Protein AF-A0AA93BLW5-F1 (afdb_monomer_lite)

pLDDT: mean 90.07, std 8.09, range [51.06, 98.25]

Sequence (147 aa):
MNNQKIKETLDMGSFLKELAEEGNVKFGFAKKLGINQIKLLEIEGGRNTVSMDIENGTFTPEKLLAMEEAIKSYLRQKDIENRHQEGYQSKLKIYKEKVDRWEEEKGDDYWEERNRKWALFREKLPYNSVSRKSAKIYEKFIKLTTL

Radius of gyration: 17.33 Å; chains: 1; bounding box: 39×32×53 Å

Secondary structure (DSSP, 8-state):
--HHHHHHHHHHHHHHHHHHHHHHHHHHHHHHTT--HHHHHHHHT-SS-HHHHHHTT---HHHHHHHHHHHHHHHHHHHHHHTTSTT---HHHHHHHHHHHHHHHH-HHHHHHHHHHHHHHHHHS-GGGHHHHHHHHHHHHHHHH--

Structure (mmCIF, N/CA/C/O backbone):
data_AF-A0AA93BLW5-F1
#
_entry.id   AF-A0AA93BLW5-F1
#
loop_
_atom_site.group_PDB
_atom_site.id
_atom_site.type_symbol
_atom_site.label_atom_id
_atom_site.label_alt_id
_atom_site.label_comp_id
_atom_site.label_asym_id
_atom_site.label_entity_id
_atom_site.label_seq_id
_atom_site.pdbx_PDB_ins_code
_atom_site.Cartn_x
_atom_site.Cartn_y
_atom_site.Cartn_z
_atom_site.occupancy
_atom_site.B_iso_or_equiv
_atom_site.auth_seq_id
_atom_site.auth_comp_id
_atom_site.auth_asym_id
_atom_site.auth_atom_id
_atom_site.pd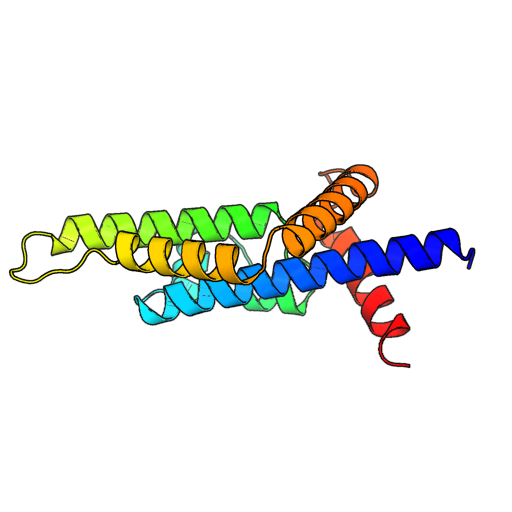bx_PDB_model_num
ATOM 1 N N . MET A 1 1 ? 17.960 1.621 -30.322 1.00 57.59 1 MET A N 1
ATOM 2 C CA . MET A 1 1 ? 18.111 1.999 -28.894 1.00 57.59 1 MET A CA 1
ATOM 3 C C . MET A 1 1 ? 19.111 1.020 -28.280 1.00 57.59 1 MET A C 1
ATOM 5 O O . MET A 1 1 ? 19.002 -0.149 -28.604 1.00 57.59 1 MET A O 1
ATOM 9 N N . ASN A 1 2 ? 20.119 1.460 -27.513 1.00 79.19 2 ASN A N 1
ATOM 10 C CA . ASN A 1 2 ? 21.141 0.549 -26.954 1.00 79.19 2 ASN A CA 1
ATOM 11 C C . ASN A 1 2 ? 20.485 -0.484 -26.005 1.00 79.19 2 ASN A C 1
ATOM 13 O O . ASN A 1 2 ? 19.624 -0.086 -25.217 1.00 79.19 2 ASN A O 1
ATOM 17 N N . ASN A 1 3 ? 20.896 -1.759 -26.051 1.00 83.25 3 ASN A N 1
ATOM 18 C CA . ASN A 1 3 ? 20.361 -2.858 -25.225 1.00 83.25 3 ASN A CA 1
ATOM 19 C C . ASN A 1 3 ? 20.343 -2.516 -23.728 1.00 83.25 3 ASN A C 1
ATOM 21 O O . ASN A 1 3 ? 19.385 -2.837 -23.029 1.00 83.25 3 ASN A O 1
ATOM 25 N N . GLN A 1 4 ? 21.345 -1.776 -23.249 1.00 86.00 4 GLN A N 1
ATOM 26 C CA . GLN A 1 4 ? 21.401 -1.312 -21.861 1.00 86.00 4 GLN A CA 1
ATOM 27 C C . GLN A 1 4 ? 20.250 -0.355 -21.502 1.00 86.00 4 GLN A C 1
ATOM 29 O O . GLN A 1 4 ? 19.614 -0.522 -20.468 1.00 86.00 4 GLN A O 1
ATOM 34 N N . LYS A 1 5 ? 19.914 0.599 -22.380 1.00 84.81 5 LYS A N 1
ATOM 35 C CA . LYS A 1 5 ? 18.805 1.549 -22.153 1.00 84.81 5 LYS A CA 1
ATOM 36 C C . LYS A 1 5 ? 17.436 0.866 -22.203 1.00 84.81 5 LYS A C 1
ATOM 38 O O . LYS A 1 5 ? 16.503 1.311 -21.537 1.00 84.81 5 LYS A O 1
ATOM 43 N N . ILE A 1 6 ? 17.309 -0.190 -23.012 1.00 86.50 6 ILE A N 1
ATOM 44 C CA . ILE A 1 6 ? 16.105 -1.030 -23.048 1.00 86.50 6 ILE A CA 1
ATOM 45 C C . ILE A 1 6 ? 15.954 -1.746 -21.705 1.00 86.50 6 ILE A C 1
ATOM 47 O O . ILE A 1 6 ? 14.908 -1.611 -21.076 1.00 86.50 6 ILE A O 1
ATOM 51 N N . LYS A 1 7 ? 17.013 -2.415 -21.230 1.00 88.50 7 LYS A N 1
ATOM 52 C CA . LYS A 1 7 ? 17.020 -3.103 -19.932 1.00 88.50 7 LYS A CA 1
ATOM 53 C C . LYS A 1 7 ? 16.667 -2.163 -18.776 1.00 88.50 7 LYS A C 1
ATOM 55 O O . LYS A 1 7 ? 15.767 -2.468 -18.010 1.00 88.50 7 LYS A O 1
ATOM 60 N N . GLU A 1 8 ? 17.289 -0.985 -18.707 1.00 89.06 8 GLU A N 1
ATOM 61 C CA . GLU A 1 8 ? 16.976 0.021 -17.679 1.00 89.06 8 GLU A CA 1
ATOM 62 C C . GLU A 1 8 ? 15.502 0.456 -17.708 1.00 89.06 8 GLU A C 1
ATOM 64 O O . GLU A 1 8 ? 14.875 0.617 -16.664 1.00 89.06 8 GLU A O 1
ATOM 69 N N . THR A 1 9 ? 14.930 0.645 -18.902 1.00 89.19 9 THR A N 1
ATOM 70 C CA . THR A 1 9 ? 13.514 1.020 -19.050 1.00 89.19 9 THR A CA 1
ATOM 71 C C . THR A 1 9 ? 12.590 -0.102 -18.579 1.00 89.19 9 THR A C 1
ATOM 73 O O . THR A 1 9 ? 11.578 0.181 -17.941 1.00 89.19 9 THR A O 1
ATOM 76 N N . LEU A 1 10 ? 12.938 -1.360 -18.865 1.00 91.25 10 LEU A N 1
ATOM 77 C CA . LEU A 1 10 ? 12.189 -2.527 -18.403 1.00 91.25 10 LEU A CA 1
ATOM 78 C C . LEU A 1 10 ? 12.268 -2.680 -16.882 1.00 91.25 10 LEU A C 1
ATOM 80 O O . LEU A 1 10 ? 11.229 -2.828 -16.245 1.00 91.25 10 LEU A O 1
ATOM 84 N N . ASP A 1 11 ? 13.460 -2.555 -16.297 1.00 92.06 11 ASP A N 1
ATOM 85 C CA . ASP A 1 11 ? 13.658 -2.650 -14.848 1.00 92.06 11 ASP A CA 1
ATOM 86 C C . ASP A 1 11 ? 12.871 -1.551 -14.116 1.00 92.06 11 ASP A C 1
ATOM 88 O O . ASP A 1 11 ? 12.065 -1.851 -13.234 1.00 92.06 11 ASP A O 1
ATOM 92 N N . MET A 1 12 ? 13.013 -0.286 -14.530 1.00 90.88 12 MET A N 1
ATOM 93 C CA . MET A 1 12 ? 12.267 0.827 -13.926 1.00 90.88 12 MET A CA 1
ATOM 94 C C . MET A 1 12 ? 10.752 0.724 -14.158 1.00 90.88 12 MET A C 1
ATOM 96 O O . MET A 1 12 ? 9.973 1.060 -13.270 1.00 90.88 12 MET A O 1
ATOM 100 N N . GLY A 1 13 ? 10.316 0.271 -15.336 1.00 90.75 13 GLY A N 1
ATOM 101 C CA . GLY A 1 13 ? 8.900 0.056 -15.633 1.00 90.75 13 GLY A CA 1
ATOM 102 C C . GLY A 1 13 ? 8.288 -1.062 -14.790 1.00 90.75 13 GLY A C 1
ATOM 103 O O . GLY A 1 13 ? 7.204 -0.889 -14.236 1.00 90.75 13 GLY A O 1
ATOM 104 N N . SER A 1 14 ? 9.018 -2.168 -14.618 1.00 93.38 14 SER A N 1
ATOM 105 C CA . SER A 1 14 ? 8.603 -3.272 -13.750 1.00 93.38 14 SER A CA 1
ATOM 106 C C . SER A 1 14 ? 8.486 -2.836 -12.289 1.00 93.38 14 SER A C 1
ATOM 108 O O . SER A 1 14 ? 7.510 -3.182 -11.637 1.00 93.38 14 SER A O 1
ATOM 110 N N . PHE A 1 15 ? 9.394 -1.982 -11.812 1.00 94.19 15 PHE A N 1
ATOM 111 C CA . PHE A 1 15 ? 9.315 -1.405 -10.472 1.00 94.19 15 PHE A CA 1
ATOM 112 C C . PHE A 1 15 ? 8.080 -0.522 -10.272 1.00 94.19 15 PHE A C 1
ATOM 114 O O . PHE A 1 15 ? 7.413 -0.608 -9.248 1.00 94.19 15 PHE A O 1
ATOM 121 N N . LEU A 1 16 ? 7.732 0.316 -11.256 1.00 92.38 16 LEU A N 1
ATOM 122 C CA . LEU A 1 16 ? 6.506 1.121 -11.191 1.00 92.38 16 LEU A CA 1
ATOM 123 C C . LEU A 1 16 ? 5.248 0.243 -11.143 1.00 92.38 16 LEU A C 1
ATOM 125 O O . LEU A 1 16 ? 4.293 0.579 -10.444 1.00 92.38 16 LEU A O 1
ATOM 129 N N . LYS A 1 17 ? 5.257 -0.890 -11.855 1.00 92.69 17 LYS A N 1
ATOM 130 C CA . LYS A 1 17 ? 4.177 -1.878 -11.788 1.00 92.69 17 LYS A CA 1
ATOM 131 C C . LYS A 1 17 ? 4.110 -2.543 -10.412 1.00 92.69 17 LYS A C 1
ATOM 133 O O . LYS A 1 17 ? 3.026 -2.606 -9.844 1.00 92.69 17 LYS A O 1
ATOM 138 N N . GLU A 1 18 ? 5.248 -2.968 -9.863 1.00 94.94 18 GLU A N 1
ATOM 139 C CA . GLU A 1 18 ? 5.336 -3.508 -8.500 1.00 94.94 18 GLU A CA 1
ATOM 140 C C . GLU A 1 18 ? 4.761 -2.504 -7.495 1.00 94.94 18 GLU A C 1
ATOM 142 O O . GLU A 1 18 ? 3.828 -2.847 -6.781 1.00 94.94 18 GLU A O 1
ATOM 147 N N . LEU A 1 19 ? 5.185 -1.233 -7.522 1.00 94.19 19 LEU A N 1
ATOM 148 C CA . LEU A 1 19 ? 4.633 -0.178 -6.658 1.00 94.19 19 LEU A CA 1
ATOM 149 C C . LEU A 1 19 ? 3.112 -0.029 -6.781 1.00 94.19 19 LEU A C 1
ATOM 151 O O . LEU A 1 19 ? 2.429 0.155 -5.773 1.00 94.19 19 LEU A O 1
ATOM 155 N N . ALA A 1 20 ? 2.575 -0.085 -8.000 1.00 94.25 20 ALA A N 1
ATOM 156 C CA . ALA A 1 20 ? 1.135 -0.038 -8.221 1.00 94.25 20 ALA A CA 1
ATOM 157 C C . ALA A 1 20 ? 0.422 -1.258 -7.614 1.00 94.25 20 ALA A C 1
ATOM 159 O O . ALA A 1 20 ? -0.665 -1.113 -7.052 1.00 94.25 20 ALA A O 1
ATOM 160 N N . GLU A 1 21 ? 1.019 -2.449 -7.686 1.00 95.25 21 GLU A N 1
ATOM 161 C CA . GLU A 1 21 ? 0.511 -3.649 -7.016 1.00 95.25 21 GLU A CA 1
ATOM 162 C C . GLU A 1 21 ? 0.538 -3.491 -5.489 1.00 95.25 21 GLU A C 1
ATOM 164 O O . GLU A 1 21 ? -0.491 -3.727 -4.852 1.00 95.25 21 GLU A O 1
ATOM 169 N N . GLU A 1 22 ? 1.647 -3.013 -4.905 1.00 95.94 22 GLU A N 1
ATOM 170 C CA . GLU A 1 22 ? 1.741 -2.731 -3.459 1.00 95.94 22 GLU A CA 1
ATOM 171 C C . GLU A 1 22 ? 0.643 -1.741 -3.034 1.00 95.94 22 GLU A C 1
ATOM 173 O O . GLU A 1 22 ? -0.090 -1.978 -2.070 1.00 95.94 22 GLU A O 1
ATOM 178 N N . GLY A 1 23 ? 0.486 -0.655 -3.799 1.00 95.38 23 GLY A N 1
ATOM 179 C CA . GLY A 1 23 ? -0.523 0.371 -3.561 1.00 95.38 23 GLY A CA 1
ATOM 180 C C . GLY A 1 23 ? -1.948 -0.184 -3.598 1.00 95.38 23 GLY A C 1
ATOM 181 O O . GLY A 1 23 ? -2.734 0.037 -2.675 1.00 95.38 23 GLY A O 1
ATOM 182 N N . ASN A 1 24 ? -2.276 -0.965 -4.628 1.00 96.44 24 ASN A N 1
ATOM 183 C CA . ASN A 1 24 ? -3.596 -1.574 -4.788 1.00 96.44 24 ASN A CA 1
ATOM 184 C C . ASN A 1 24 ? -3.921 -2.588 -3.685 1.00 96.44 24 ASN A C 1
ATOM 186 O O . ASN A 1 24 ? -5.054 -2.612 -3.198 1.00 96.44 24 ASN A O 1
ATOM 190 N N . VAL A 1 25 ? -2.955 -3.413 -3.271 1.00 96.88 25 VAL A N 1
ATOM 191 C CA . VAL A 1 25 ? -3.156 -4.404 -2.204 1.00 96.88 25 VAL A CA 1
ATOM 192 C C . VAL A 1 25 ? -3.414 -3.711 -0.868 1.00 96.88 25 VAL A C 1
ATOM 194 O O . VAL A 1 25 ? -4.441 -3.967 -0.227 1.00 96.88 25 VAL A O 1
ATOM 197 N N . LYS A 1 26 ? -2.530 -2.786 -0.477 1.00 97.12 26 LYS A N 1
ATOM 198 C CA . LYS A 1 26 ? -2.630 -2.042 0.786 1.00 97.12 26 LYS A CA 1
ATOM 199 C C . LYS A 1 26 ? -3.925 -1.231 0.843 1.00 97.12 26 LYS A C 1
ATOM 201 O O . LYS A 1 26 ? -4.701 -1.346 1.797 1.00 97.12 26 LYS A O 1
ATOM 206 N N . PHE A 1 27 ? -4.262 -0.529 -0.240 1.00 95.81 27 PHE A N 1
ATOM 207 C CA . PHE A 1 27 ? -5.546 0.157 -0.348 1.00 95.81 27 PHE A CA 1
ATOM 208 C C . PHE A 1 27 ? -6.743 -0.809 -0.304 1.00 95.81 27 PHE A C 1
ATOM 210 O O . PHE A 1 27 ? -7.755 -0.524 0.338 1.00 95.81 27 PHE A O 1
ATOM 217 N N . GLY A 1 28 ? -6.642 -1.985 -0.927 1.00 96.81 28 GLY A N 1
ATOM 218 C CA . GLY A 1 28 ? -7.670 -3.025 -0.885 1.00 96.81 28 GLY A CA 1
ATOM 219 C C . GLY A 1 28 ? -7.965 -3.522 0.535 1.00 96.81 28 GLY A C 1
ATOM 220 O O . GLY A 1 28 ? -9.132 -3.716 0.895 1.00 96.81 28 GLY A O 1
ATOM 221 N N . PHE A 1 29 ? -6.938 -3.677 1.374 1.00 97.69 29 PHE A N 1
ATOM 222 C CA . PHE A 1 29 ? -7.110 -3.993 2.794 1.00 97.69 29 PHE A CA 1
ATOM 223 C C . PHE A 1 29 ? -7.775 -2.848 3.556 1.00 97.69 29 PHE A C 1
ATOM 225 O O . PHE A 1 29 ? -8.755 -3.080 4.268 1.00 97.69 29 PHE A O 1
ATOM 232 N N . ALA A 1 30 ? -7.307 -1.617 3.354 1.00 96.00 30 ALA A N 1
ATOM 233 C CA . ALA A 1 30 ? -7.883 -0.417 3.956 1.00 96.00 30 ALA A CA 1
ATOM 234 C C . ALA A 1 30 ? -9.363 -0.218 3.577 1.00 96.00 30 ALA A C 1
ATOM 236 O O . ALA A 1 30 ? -10.189 0.144 4.422 1.00 96.00 30 ALA A O 1
ATOM 237 N N . LYS A 1 31 ? -9.734 -0.537 2.331 1.00 95.69 31 LYS A N 1
ATOM 238 C CA . LYS A 1 31 ? -11.113 -0.450 1.836 1.00 95.69 31 LYS A CA 1
ATOM 239 C C . LYS A 1 31 ? -12.070 -1.338 2.622 1.00 95.69 31 LYS A C 1
ATOM 241 O O . LYS A 1 31 ? -13.150 -0.891 3.006 1.00 95.69 31 LYS A O 1
ATOM 246 N N . LYS A 1 32 ? -11.646 -2.563 2.949 1.00 95.50 32 LYS A N 1
ATOM 247 C CA . LYS A 1 32 ? -12.415 -3.492 3.798 1.00 95.50 32 LYS A CA 1
ATOM 248 C C . LYS A 1 32 ? -12.607 -2.976 5.232 1.00 95.50 32 LYS A C 1
ATOM 250 O O . LYS A 1 32 ? -13.477 -3.474 5.936 1.00 95.50 32 LYS A O 1
ATOM 255 N N . LEU A 1 33 ? -11.825 -1.984 5.663 1.00 95.12 33 LEU A N 1
ATOM 256 C CA . LEU A 1 33 ? -11.884 -1.386 7.001 1.00 95.12 33 LEU A CA 1
ATOM 257 C C . LEU A 1 33 ? -12.645 -0.045 7.043 1.00 95.12 33 LEU A C 1
ATOM 259 O O . LEU A 1 33 ? -12.819 0.531 8.123 1.00 95.12 33 LEU A O 1
ATOM 263 N N . GLY A 1 34 ? -13.166 0.414 5.897 1.00 92.00 34 GLY A N 1
ATOM 264 C CA . GLY A 1 34 ? -14.037 1.592 5.782 1.00 92.00 34 GLY A CA 1
ATOM 265 C C . GLY A 1 34 ? -13.385 2.841 5.175 1.00 92.00 34 GLY A C 1
ATOM 266 O O . GLY A 1 34 ? -14.008 3.912 5.172 1.00 92.00 34 GLY A O 1
ATOM 267 N N . ILE A 1 35 ? -12.158 2.720 4.659 1.00 94.00 35 ILE A N 1
ATOM 268 C CA . ILE A 1 35 ? -11.475 3.777 3.899 1.00 94.00 35 ILE A CA 1
ATOM 269 C C . ILE A 1 35 ? -11.929 3.721 2.431 1.00 94.00 35 ILE A C 1
ATOM 271 O O . ILE A 1 35 ? -12.194 2.655 1.887 1.00 94.00 35 ILE A O 1
ATOM 275 N N . ASN A 1 36 ? -12.052 4.865 1.763 1.00 92.31 36 ASN A N 1
ATOM 276 C CA . ASN A 1 36 ? -12.274 4.929 0.316 1.00 92.31 36 ASN A CA 1
ATOM 277 C C . ASN A 1 36 ? -11.299 5.940 -0.312 1.00 92.31 36 ASN A C 1
ATOM 279 O O . ASN A 1 36 ? -10.590 6.630 0.416 1.00 92.31 36 ASN A O 1
ATOM 283 N N . GLN A 1 37 ? -11.259 6.015 -1.648 1.00 89.19 37 GLN A N 1
ATOM 284 C CA . GLN A 1 37 ? -10.296 6.854 -2.377 1.00 89.19 37 GLN A CA 1
ATOM 285 C C . GLN A 1 37 ? -10.420 8.340 -2.007 1.00 89.19 37 GLN A C 1
ATOM 287 O O . GLN A 1 37 ? -9.412 9.018 -1.865 1.00 89.19 37 GLN A O 1
ATOM 292 N N . ILE A 1 38 ? -11.649 8.835 -1.820 1.00 89.81 38 ILE A N 1
ATOM 293 C CA . ILE A 1 38 ? -11.905 10.245 -1.498 1.00 89.81 38 ILE A CA 1
ATOM 294 C C . ILE A 1 38 ? -11.423 10.579 -0.085 1.00 89.81 38 ILE A C 1
ATOM 296 O O . ILE A 1 38 ? -10.659 11.518 0.086 1.00 89.81 38 ILE A O 1
ATOM 300 N N . LYS A 1 39 ? -11.781 9.760 0.911 1.00 88.62 39 LYS A N 1
ATOM 301 C CA . LYS A 1 39 ? -11.303 9.932 2.292 1.00 88.62 39 LYS A CA 1
ATOM 302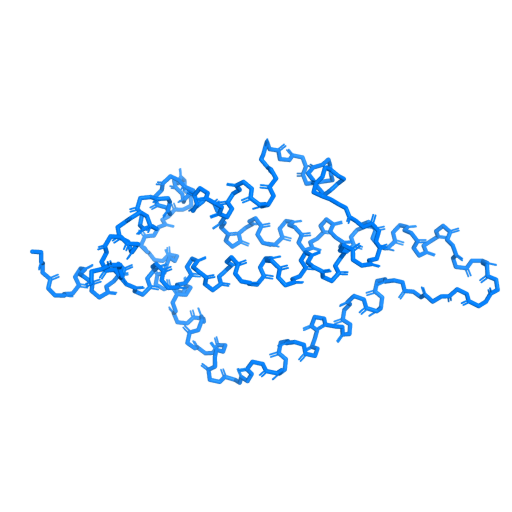 C C . LYS A 1 39 ? -9.783 9.889 2.372 1.00 88.62 39 LYS A C 1
ATOM 304 O O . LYS A 1 39 ? -9.180 10.644 3.118 1.00 88.62 39 LYS A O 1
ATOM 309 N N . LEU A 1 40 ? -9.174 8.963 1.638 1.00 89.88 40 LEU A N 1
ATOM 310 C CA . LEU A 1 40 ? -7.727 8.828 1.610 1.00 89.88 40 LEU A CA 1
ATOM 311 C C . LEU A 1 40 ? -7.075 10.087 1.022 1.00 89.88 40 LEU A C 1
ATOM 313 O O . LEU A 1 40 ? -6.178 10.649 1.640 1.00 89.88 40 LEU A O 1
ATOM 317 N N . LEU A 1 41 ? -7.598 10.575 -0.106 1.00 89.38 41 LEU A N 1
ATOM 318 C CA . LEU A 1 41 ? -7.148 11.808 -0.745 1.00 89.38 41 LEU A CA 1
ATOM 319 C C . LEU A 1 41 ? -7.254 13.029 0.181 1.00 89.38 41 LEU A C 1
ATOM 321 O O . LEU A 1 41 ? -6.331 13.838 0.236 1.00 89.38 41 LEU A O 1
ATOM 325 N N . GLU A 1 42 ? -8.360 13.151 0.920 1.00 88.31 42 GLU A N 1
ATOM 326 C CA . GLU A 1 42 ? -8.575 14.225 1.899 1.00 88.31 42 GLU A CA 1
ATOM 327 C C . GLU A 1 42 ? -7.526 14.208 3.019 1.00 88.31 42 GLU A C 1
ATOM 329 O O . GLU A 1 42 ? -7.070 15.266 3.446 1.00 88.31 42 GLU A O 1
ATOM 334 N N . ILE A 1 43 ? -7.118 13.020 3.476 1.00 85.44 43 ILE A N 1
ATOM 335 C CA . ILE A 1 43 ? -6.108 12.861 4.533 1.00 85.44 43 ILE A CA 1
ATOM 336 C C . ILE A 1 43 ? -4.699 13.133 3.996 1.00 85.44 43 ILE A C 1
ATOM 338 O O . ILE A 1 43 ? -3.893 13.760 4.679 1.00 85.44 43 ILE A O 1
ATOM 342 N N . GLU A 1 44 ? -4.397 12.674 2.782 1.00 85.50 44 GLU A N 1
ATOM 343 C CA . GLU A 1 44 ? -3.104 12.906 2.130 1.00 85.50 44 GLU A CA 1
ATOM 344 C C . GLU A 1 44 ? -2.911 14.368 1.693 1.00 85.50 44 GLU A C 1
ATOM 346 O O . GLU A 1 44 ? -1.777 14.830 1.568 1.00 85.50 44 GLU A O 1
ATOM 351 N N . GLY A 1 45 ? -4.001 15.102 1.430 1.00 80.12 45 GLY A N 1
ATOM 352 C CA . GLY A 1 45 ? -3.958 16.467 0.894 1.00 80.12 45 GLY A CA 1
ATOM 353 C C . GLY A 1 45 ? -3.531 16.539 -0.580 1.00 80.12 45 GLY A C 1
ATOM 354 O O . GLY A 1 45 ? -3.019 17.563 -1.038 1.00 80.12 45 GLY A O 1
ATOM 355 N N . GLY A 1 46 ? -3.697 15.442 -1.326 1.00 80.31 46 GLY A N 1
ATOM 356 C CA . GLY A 1 46 ? -3.303 15.324 -2.730 1.00 80.31 46 GLY A CA 1
ATOM 357 C C . GLY A 1 46 ? -4.305 15.934 -3.720 1.00 80.31 46 GLY A C 1
ATOM 358 O O . GLY A 1 46 ? -5.386 16.392 -3.363 1.00 80.31 46 GLY A O 1
ATOM 359 N N . ARG A 1 47 ? -3.949 15.909 -5.014 1.00 83.88 47 ARG A N 1
ATOM 360 C CA . ARG A 1 47 ? -4.851 16.306 -6.121 1.00 83.88 47 ARG A CA 1
ATOM 361 C C . ARG A 1 47 ? -5.511 15.125 -6.830 1.00 83.88 47 ARG A C 1
ATOM 363 O O . ARG A 1 47 ? -6.585 15.286 -7.395 1.00 83.88 47 ARG A O 1
ATOM 370 N N . ASN A 1 48 ? -4.854 13.969 -6.819 1.00 88.12 48 ASN A N 1
ATOM 371 C CA . ASN A 1 48 ? -5.278 12.765 -7.521 1.00 88.12 48 ASN A CA 1
ATOM 372 C C . ASN A 1 48 ? -5.507 11.650 -6.511 1.00 88.12 48 ASN A C 1
ATOM 374 O O . ASN A 1 48 ? -4.740 11.519 -5.564 1.00 88.12 48 ASN A O 1
ATOM 378 N N . THR A 1 49 ? -6.508 10.811 -6.762 1.00 91.00 49 THR A N 1
ATOM 379 C CA . THR A 1 49 ? -6.656 9.554 -6.020 1.00 91.00 49 THR A CA 1
ATOM 380 C C . THR A 1 49 ? -5.519 8.587 -6.357 1.00 91.00 49 THR A C 1
ATOM 382 O O . THR A 1 49 ? -4.909 8.681 -7.427 1.00 91.00 49 THR A O 1
ATOM 385 N N . VAL A 1 50 ? -5.288 7.598 -5.492 1.00 88.75 50 VAL A N 1
ATOM 386 C CA . VAL A 1 50 ? -4.279 6.552 -5.728 1.00 88.75 50 VAL A CA 1
ATOM 387 C C . VAL A 1 50 ? -4.543 5.816 -7.040 1.00 88.75 50 VAL A C 1
ATOM 389 O O . VAL A 1 50 ? -3.617 5.598 -7.815 1.00 88.75 50 VAL A O 1
ATOM 392 N N . SER A 1 51 ? -5.808 5.498 -7.337 1.00 90.44 51 SER A N 1
ATOM 393 C CA . SER A 1 51 ? -6.182 4.861 -8.608 1.00 90.44 51 SER A CA 1
ATOM 394 C C . SER A 1 51 ? -5.788 5.714 -9.815 1.00 90.44 51 SER A C 1
ATOM 396 O O . SER A 1 51 ? -5.154 5.200 -10.731 1.00 90.44 51 SER A O 1
ATOM 398 N N . MET A 1 52 ? -6.075 7.020 -9.787 1.00 92.94 52 MET A N 1
ATOM 399 C CA . MET A 1 52 ? -5.685 7.931 -10.870 1.00 92.94 52 MET A CA 1
ATOM 400 C C . MET A 1 52 ? -4.167 8.016 -11.027 1.00 92.94 52 MET A C 1
ATOM 402 O O . MET A 1 52 ? -3.660 8.088 -12.143 1.00 92.94 52 MET A O 1
ATOM 406 N N . ASP A 1 53 ? -3.417 8.030 -9.927 1.00 90.69 53 ASP A N 1
ATOM 407 C CA . ASP A 1 53 ? -1.960 8.068 -10.003 1.00 90.69 53 ASP A CA 1
ATOM 408 C C . ASP A 1 53 ? -1.354 6.772 -10.547 1.00 90.69 53 ASP A C 1
ATOM 410 O O . ASP A 1 53 ? -0.366 6.822 -11.282 1.00 90.69 53 ASP A O 1
ATOM 414 N N . ILE A 1 54 ? -1.948 5.623 -10.227 1.00 90.69 54 ILE A N 1
ATOM 415 C CA . ILE A 1 54 ? -1.548 4.326 -10.777 1.00 90.69 54 ILE A CA 1
ATOM 416 C C . ILE A 1 54 ? -1.838 4.268 -12.279 1.00 90.69 54 ILE A C 1
ATOM 418 O O . ILE A 1 54 ? -0.942 3.949 -13.058 1.00 90.69 54 ILE A O 1
ATOM 422 N N . GLU A 1 55 ? -3.052 4.632 -12.695 1.00 89.50 55 GLU A N 1
ATOM 423 C CA . GLU A 1 55 ? -3.459 4.645 -14.107 1.00 89.50 55 GLU A CA 1
ATOM 424 C C . GLU A 1 55 ? -2.553 5.545 -14.956 1.00 89.50 55 GLU A C 1
ATOM 426 O O . GLU A 1 55 ? -2.159 5.178 -16.063 1.00 89.50 55 GLU A O 1
ATOM 431 N N . ASN A 1 56 ? -2.153 6.695 -14.409 1.00 87.94 56 ASN A N 1
ATOM 432 C CA . ASN A 1 56 ? -1.281 7.647 -15.093 1.00 87.94 56 ASN A CA 1
ATOM 433 C C . ASN A 1 56 ? 0.218 7.296 -15.015 1.00 87.94 56 ASN A C 1
ATOM 435 O O . ASN A 1 56 ? 1.045 8.019 -15.580 1.00 87.94 56 ASN A O 1
ATOM 439 N N . GLY A 1 57 ? 0.611 6.240 -14.291 1.00 85.62 57 GLY A N 1
ATOM 440 C CA . GLY A 1 57 ? 2.022 5.918 -14.040 1.00 85.62 57 GLY A CA 1
ATOM 441 C C . GLY A 1 57 ? 2.757 6.991 -13.221 1.00 85.62 57 GLY A C 1
ATOM 442 O O . GLY A 1 57 ? 3.983 7.110 -13.287 1.00 85.62 57 GLY A O 1
ATOM 443 N N . THR A 1 58 ? 2.012 7.812 -12.474 1.00 88.69 58 THR A N 1
ATOM 444 C CA . THR A 1 58 ? 2.512 8.890 -11.605 1.00 88.69 58 THR A CA 1
ATOM 445 C C . THR A 1 58 ? 2.527 8.501 -10.131 1.00 88.69 58 THR A C 1
ATOM 447 O O . THR A 1 58 ? 2.821 9.356 -9.285 1.00 88.69 58 THR A O 1
ATOM 450 N N . PHE A 1 59 ? 2.210 7.245 -9.814 1.00 90.19 59 PHE A N 1
ATOM 451 C CA . PHE A 1 59 ? 2.351 6.663 -8.487 1.00 90.19 59 PHE A CA 1
ATOM 452 C C . PHE A 1 59 ? 3.835 6.423 -8.184 1.00 90.19 59 PHE A C 1
ATOM 454 O O . PHE A 1 59 ? 4.536 5.743 -8.932 1.00 90.19 59 PHE A O 1
ATOM 461 N N . THR A 1 60 ? 4.340 7.053 -7.124 1.00 89.25 60 THR A N 1
ATOM 462 C CA . THR A 1 60 ? 5.762 7.030 -6.747 1.00 89.25 60 THR A CA 1
ATOM 463 C C . THR A 1 60 ? 5.937 6.400 -5.363 1.00 89.25 60 THR A C 1
ATOM 465 O O . THR A 1 60 ? 4.955 6.305 -4.620 1.00 89.25 60 THR A O 1
ATOM 468 N N . PRO A 1 61 ? 7.163 6.006 -4.967 1.00 89.31 61 PRO A N 1
ATOM 469 C CA . PRO A 1 61 ? 7.423 5.510 -3.613 1.00 89.31 61 PRO A CA 1
ATOM 470 C C . PRO A 1 61 ? 6.947 6.463 -2.507 1.00 89.31 61 PRO A C 1
ATOM 472 O O . PRO A 1 61 ? 6.424 6.024 -1.487 1.00 89.31 61 PRO A O 1
ATOM 475 N N . GLU A 1 62 ? 7.075 7.773 -2.717 1.00 88.12 62 GLU A N 1
ATOM 476 C CA . GLU A 1 62 ? 6.637 8.799 -1.767 1.00 88.12 62 GLU A CA 1
ATOM 477 C C . GLU A 1 62 ? 5.116 8.811 -1.611 1.00 88.12 62 GLU A C 1
ATOM 479 O O . GLU A 1 62 ? 4.612 8.982 -0.504 1.00 88.12 62 GLU A O 1
ATOM 484 N N . LYS A 1 63 ? 4.377 8.592 -2.705 1.00 90.75 63 LYS A N 1
ATOM 485 C CA . LYS A 1 63 ? 2.914 8.485 -2.665 1.00 90.75 63 LYS A CA 1
ATOM 486 C C . LYS A 1 63 ? 2.455 7.203 -1.987 1.00 90.75 63 LYS A C 1
ATOM 488 O O . LYS A 1 63 ? 1.491 7.241 -1.235 1.00 90.75 63 LYS A O 1
ATOM 493 N N . LEU A 1 64 ? 3.164 6.093 -2.192 1.00 94.06 64 LEU A N 1
ATOM 494 C CA . LEU A 1 64 ? 2.914 4.859 -1.448 1.00 94.06 64 LEU A CA 1
ATOM 495 C C . LEU A 1 64 ? 3.110 5.071 0.061 1.00 94.06 64 LEU A C 1
ATOM 497 O O . LEU A 1 64 ? 2.269 4.644 0.848 1.00 94.06 64 LEU A O 1
ATOM 501 N N . LEU A 1 65 ? 4.180 5.765 0.463 1.00 91.88 65 LEU A N 1
ATOM 502 C CA . LEU A 1 65 ? 4.426 6.101 1.866 1.00 91.88 65 LEU A CA 1
ATOM 503 C C . LEU A 1 65 ? 3.342 7.032 2.431 1.00 91.88 65 LEU A C 1
ATOM 505 O O . LEU A 1 65 ? 2.829 6.777 3.517 1.00 91.88 65 LEU A O 1
ATOM 509 N N . ALA A 1 66 ? 2.978 8.086 1.696 1.00 92.00 66 ALA A N 1
ATOM 510 C CA . ALA A 1 66 ? 1.925 9.017 2.100 1.00 92.00 66 ALA A CA 1
ATOM 511 C C . ALA A 1 66 ? 0.578 8.302 2.279 1.00 92.00 66 ALA A C 1
ATOM 513 O O . ALA A 1 66 ? -0.088 8.499 3.295 1.00 92.00 66 ALA A O 1
ATOM 514 N N . MET A 1 67 ? 0.232 7.408 1.349 1.00 95.19 67 MET A N 1
ATOM 515 C CA . MET A 1 67 ? -0.951 6.560 1.449 1.00 95.19 67 MET A CA 1
ATOM 516 C C . MET A 1 67 ? -0.926 5.677 2.687 1.00 95.19 67 MET A C 1
ATOM 518 O O . MET A 1 67 ? -1.908 5.613 3.428 1.00 95.19 67 MET A O 1
ATOM 522 N N . GLU A 1 68 ? 0.185 4.991 2.924 1.00 95.69 68 GLU A N 1
ATOM 523 C CA . GLU A 1 68 ? 0.331 4.097 4.065 1.00 95.69 68 GLU A CA 1
ATOM 524 C C . GLU A 1 68 ? 0.161 4.846 5.398 1.00 95.69 68 GLU A C 1
ATOM 526 O O . GLU A 1 68 ? -0.554 4.385 6.293 1.00 95.69 68 GLU A O 1
ATOM 531 N N . GLU A 1 69 ? 0.768 6.027 5.524 1.00 95.12 69 GLU A N 1
ATOM 532 C CA . GLU A 1 69 ? 0.632 6.876 6.710 1.00 95.12 69 GLU A CA 1
ATOM 533 C C . GLU A 1 69 ? -0.790 7.425 6.872 1.00 95.12 69 GLU A C 1
ATOM 535 O O . GLU A 1 69 ? -1.339 7.406 7.979 1.00 95.12 69 GLU A O 1
ATOM 540 N N . ALA A 1 70 ? -1.439 7.835 5.782 1.00 95.25 70 ALA A N 1
ATOM 541 C CA . ALA A 1 70 ? -2.823 8.299 5.800 1.00 95.25 70 ALA A CA 1
ATOM 542 C C . ALA A 1 70 ? -3.799 7.190 6.236 1.00 95.25 70 ALA A C 1
ATOM 544 O O . ALA A 1 70 ? -4.653 7.416 7.102 1.00 95.25 70 ALA A O 1
ATOM 545 N N . ILE A 1 71 ? -3.631 5.968 5.716 1.00 96.94 71 ILE A N 1
ATOM 546 C CA . ILE A 1 71 ? -4.396 4.784 6.136 1.00 96.94 71 ILE A CA 1
ATOM 547 C C . ILE A 1 71 ? -4.191 4.527 7.632 1.00 96.94 71 ILE A C 1
ATOM 549 O O . ILE A 1 71 ? -5.163 4.413 8.385 1.00 96.94 71 ILE A O 1
ATOM 553 N N . LYS A 1 72 ? -2.934 4.461 8.089 1.00 96.81 72 LYS A N 1
ATOM 554 C CA . LYS A 1 72 ? -2.607 4.205 9.501 1.00 96.81 72 LYS A CA 1
ATOM 555 C C . LYS A 1 72 ? -3.187 5.271 10.424 1.00 96.81 72 LYS A C 1
ATOM 557 O O . LYS A 1 72 ? -3.714 4.926 11.483 1.00 96.81 72 LYS A O 1
ATOM 562 N N . SER A 1 73 ? -3.107 6.539 10.029 1.00 95.25 73 SER A N 1
ATOM 563 C CA . SER A 1 73 ? -3.651 7.672 10.780 1.00 95.25 73 SER A CA 1
ATOM 564 C C . SER A 1 73 ? -5.170 7.563 10.933 1.00 95.25 73 SER A C 1
ATOM 566 O O . SER A 1 73 ? -5.684 7.583 12.054 1.00 95.25 73 SER A O 1
ATOM 568 N N . TYR A 1 74 ? -5.889 7.314 9.832 1.00 95.38 74 TYR A N 1
ATOM 569 C CA . TYR A 1 74 ? -7.340 7.115 9.859 1.00 95.38 74 TYR A CA 1
ATOM 570 C C . TYR A 1 74 ? -7.758 5.973 10.786 1.00 95.38 74 TYR A C 1
ATOM 572 O O . TYR A 1 74 ? -8.660 6.121 11.613 1.00 95.38 74 TYR A O 1
ATOM 580 N N . LEU A 1 75 ? -7.112 4.813 10.648 1.00 96.19 75 LEU A N 1
ATOM 581 C CA . LEU A 1 75 ? -7.462 3.631 11.431 1.00 96.19 75 LEU A CA 1
ATOM 582 C C . LEU A 1 75 ? -7.145 3.827 12.914 1.00 96.19 75 LEU A C 1
ATOM 584 O O . LEU A 1 75 ? -7.937 3.415 13.757 1.00 96.19 75 LEU A O 1
ATOM 588 N N . ARG A 1 76 ? -6.045 4.517 13.239 1.00 96.62 76 ARG A N 1
ATOM 589 C CA . ARG A 1 76 ? -5.720 4.898 14.619 1.00 96.62 76 ARG A CA 1
ATOM 590 C C . ARG A 1 76 ? -6.811 5.776 15.222 1.00 96.62 76 ARG A C 1
ATOM 592 O O . ARG A 1 76 ? -7.230 5.528 16.348 1.00 96.62 76 ARG A O 1
ATOM 599 N N . GLN A 1 77 ? -7.294 6.760 14.469 1.00 95.19 77 GLN A N 1
ATOM 600 C CA . GLN A 1 77 ? -8.377 7.628 14.918 1.00 95.19 77 GLN A CA 1
ATOM 601 C C . GLN A 1 77 ? -9.670 6.833 15.151 1.00 95.19 77 GLN A C 1
ATOM 603 O O . GLN A 1 77 ? -10.316 6.990 16.186 1.00 95.19 77 GLN A O 1
ATOM 608 N N . LYS A 1 78 ? -10.009 5.903 14.248 1.00 94.56 78 LYS A N 1
ATOM 609 C CA . LYS A 1 78 ? -11.170 5.018 14.429 1.00 94.56 78 LYS A CA 1
ATOM 610 C C . LYS A 1 78 ? -11.038 4.118 15.650 1.00 94.56 78 LYS A C 1
ATOM 612 O O . LYS A 1 78 ? -12.024 3.921 16.355 1.00 94.56 78 LYS A O 1
ATOM 617 N N . ASP A 1 79 ? -9.842 3.620 15.929 1.00 96.25 79 ASP A N 1
ATOM 618 C CA . ASP A 1 79 ? -9.599 2.828 17.129 1.00 96.25 79 ASP A CA 1
ATOM 619 C C . ASP A 1 79 ? -9.771 3.665 18.401 1.00 96.25 79 ASP A C 1
ATOM 621 O O . ASP A 1 79 ? -10.415 3.206 19.339 1.00 96.25 79 ASP A O 1
ATOM 625 N N . ILE A 1 80 ? -9.284 4.909 18.430 1.00 96.56 80 ILE A N 1
ATOM 626 C CA . ILE A 1 80 ? -9.477 5.817 19.574 1.00 96.56 80 ILE A CA 1
ATOM 627 C C . ILE A 1 80 ? -10.967 6.087 19.826 1.00 96.56 80 ILE A C 1
ATOM 629 O O . ILE A 1 80 ? -11.404 6.048 20.973 1.00 96.56 80 ILE A O 1
ATOM 633 N N . GLU A 1 81 ? -11.743 6.319 18.768 1.00 95.88 81 GLU A N 1
ATOM 634 C CA . GLU A 1 81 ? -13.182 6.600 18.856 1.00 95.88 81 GLU A CA 1
ATOM 635 C C . GLU A 1 81 ? -14.001 5.402 19.359 1.00 95.88 81 GLU A C 1
ATOM 637 O O . GLU A 1 81 ? -14.985 5.585 20.071 1.00 95.88 81 GLU A O 1
ATOM 642 N N . ASN A 1 82 ? -13.615 4.177 18.988 1.00 94.62 82 ASN A N 1
ATOM 643 C CA . ASN A 1 82 ? -14.458 2.993 19.178 1.00 94.62 82 ASN A CA 1
ATOM 644 C C . ASN A 1 82 ? -13.925 2.002 20.224 1.00 94.62 82 ASN A C 1
ATOM 646 O O . ASN A 1 82 ? -14.663 1.101 20.608 1.00 94.62 82 ASN A O 1
ATOM 650 N N . ARG A 1 83 ? -12.704 2.177 20.759 1.00 92.25 83 ARG A N 1
ATOM 651 C CA . ARG A 1 83 ? -12.103 1.278 21.776 1.00 92.25 83 ARG A CA 1
ATOM 652 C C . ARG A 1 83 ? -12.937 1.074 23.044 1.00 92.25 83 ARG A C 1
ATOM 654 O O . ARG A 1 83 ? -12.655 0.165 23.811 1.00 92.25 83 ARG A O 1
ATOM 661 N N . HIS A 1 84 ? -13.902 1.955 23.294 1.00 93.31 84 HIS A N 1
ATOM 662 C CA . HIS A 1 84 ? -14.794 1.897 24.449 1.00 93.31 84 HIS A CA 1
ATOM 663 C C . HIS A 1 84 ? -16.006 0.977 24.227 1.00 93.31 84 HIS A C 1
ATOM 665 O O . HIS A 1 84 ? -16.706 0.664 25.184 1.00 93.31 84 HIS A O 1
ATOM 671 N N . GLN A 1 85 ? -16.274 0.561 22.985 1.00 93.81 85 GLN A N 1
ATOM 672 C CA . GLN A 1 85 ? -17.365 -0.353 22.653 1.00 93.81 85 GLN A CA 1
ATOM 673 C C . GLN A 1 85 ? -16.969 -1.790 22.999 1.00 93.81 85 GLN A C 1
ATOM 675 O O . GLN A 1 85 ? -15.879 -2.253 22.650 1.00 93.81 85 GLN A O 1
ATOM 680 N N . GLU A 1 86 ? -17.868 -2.508 23.669 1.00 91.56 86 GLU A N 1
ATOM 681 C CA . GLU A 1 86 ? -17.664 -3.914 24.004 1.00 91.56 86 GLU A CA 1
ATOM 682 C C . GLU A 1 86 ? -17.487 -4.755 22.728 1.00 91.56 86 GLU A C 1
ATOM 684 O O . GLU A 1 86 ? -18.232 -4.612 21.759 1.00 91.56 86 GLU A O 1
ATOM 689 N N . GLY A 1 87 ? -16.455 -5.604 22.705 1.00 91.44 87 GLY A N 1
ATOM 690 C CA . GLY A 1 87 ? -16.136 -6.449 21.550 1.00 91.44 87 GLY A CA 1
ATOM 691 C C . GLY A 1 87 ? -15.456 -5.736 20.371 1.00 91.44 87 GLY A C 1
ATOM 692 O O . GLY A 1 87 ? -15.250 -6.366 19.332 1.00 91.44 87 GLY A O 1
ATOM 693 N N . TYR A 1 88 ? -15.072 -4.457 20.497 1.00 93.75 88 TYR A N 1
ATOM 694 C CA . TYR A 1 88 ? -14.375 -3.748 19.421 1.00 93.75 88 TYR A CA 1
ATOM 695 C C . TYR A 1 88 ? -13.001 -4.363 19.112 1.00 93.75 88 TYR A C 1
ATOM 697 O O . TYR A 1 88 ? -12.151 -4.528 19.988 1.00 93.75 88 TYR A O 1
ATOM 705 N N . GLN A 1 89 ? -12.752 -4.635 17.830 1.00 94.12 89 GLN A N 1
ATOM 706 C CA . GLN A 1 89 ? -11.449 -5.065 17.332 1.00 94.12 89 GLN A CA 1
ATOM 707 C C . GLN A 1 89 ? -10.716 -3.902 16.661 1.00 94.12 89 GLN A C 1
ATOM 709 O O . GLN A 1 89 ? -11.263 -3.239 15.778 1.00 94.12 89 GLN A O 1
ATOM 714 N N . SER A 1 90 ? -9.450 -3.693 17.042 1.00 96.38 90 SER A N 1
ATOM 715 C CA . SER A 1 90 ? -8.595 -2.659 16.449 1.00 96.38 90 SER A CA 1
ATOM 716 C C . SER A 1 90 ? -8.442 -2.879 14.947 1.00 96.38 90 SER A C 1
ATOM 718 O O . SER A 1 90 ? -7.829 -3.849 14.492 1.00 96.38 90 SER A O 1
ATOM 720 N N . LYS A 1 91 ? -8.961 -1.934 14.164 1.00 96.62 91 LYS A N 1
ATOM 721 C CA . LYS A 1 91 ? -8.849 -1.974 12.707 1.00 96.62 91 LYS A CA 1
ATOM 722 C C . LYS A 1 91 ? -7.418 -1.712 12.263 1.00 96.62 91 LYS A C 1
ATOM 724 O O . LYS A 1 91 ? -6.988 -2.297 11.273 1.00 96.62 91 LYS A O 1
ATOM 729 N N . LEU A 1 92 ? -6.668 -0.879 12.993 1.00 97.50 92 LEU A N 1
ATOM 730 C CA . LEU A 1 92 ? -5.251 -0.659 12.708 1.00 97.50 92 LEU A CA 1
ATOM 731 C C . LEU A 1 92 ? -4.444 -1.948 12.883 1.00 97.50 92 LEU A C 1
ATOM 733 O O . LEU A 1 92 ? -3.580 -2.234 12.058 1.00 97.50 92 LEU A O 1
ATOM 737 N N . LYS A 1 93 ? -4.733 -2.733 13.928 1.00 97.25 93 LYS A N 1
ATOM 738 C CA . LYS A 1 93 ? -4.079 -4.025 14.147 1.00 97.25 93 LYS A CA 1
ATOM 739 C C . LYS A 1 93 ? -4.395 -5.002 13.013 1.00 97.25 93 LYS A C 1
ATOM 741 O O . LYS A 1 93 ? -3.469 -5.523 12.405 1.00 97.25 93 LYS A O 1
ATOM 746 N N . ILE A 1 94 ? -5.676 -5.148 12.659 1.00 97.69 94 ILE A N 1
ATOM 747 C CA . ILE A 1 94 ? -6.115 -6.000 11.538 1.00 97.69 94 ILE A CA 1
ATOM 748 C C . ILE A 1 94 ? -5.441 -5.588 10.222 1.00 97.69 94 ILE A C 1
ATOM 750 O O . ILE A 1 94 ? -5.083 -6.442 9.414 1.00 97.69 94 ILE A O 1
ATOM 754 N N . TYR A 1 95 ? -5.297 -4.284 9.975 1.00 98.25 95 TYR A N 1
ATOM 755 C CA . TYR A 1 95 ? -4.615 -3.779 8.786 1.00 98.25 95 TYR A CA 1
ATOM 756 C C . TYR A 1 95 ? -3.149 -4.208 8.745 1.00 98.25 95 TYR A C 1
ATOM 758 O O . TYR A 1 95 ? -2.731 -4.803 7.757 1.00 98.25 95 TYR A O 1
ATOM 766 N N . LYS A 1 96 ? -2.401 -3.945 9.825 1.00 97.94 96 LYS A N 1
ATOM 767 C CA . LYS A 1 96 ? -0.979 -4.295 9.923 1.00 97.94 96 LYS A CA 1
ATOM 768 C C . LYS A 1 96 ? -0.758 -5.789 9.737 1.00 97.94 96 LYS A C 1
ATOM 770 O O . LYS A 1 96 ? -0.002 -6.161 8.862 1.00 97.94 96 LYS A O 1
ATOM 775 N N . GLU A 1 97 ? -1.522 -6.630 10.432 1.00 98.12 97 GLU A N 1
ATOM 776 C CA . GLU A 1 97 ? -1.411 -8.090 10.303 1.00 98.12 97 GLU A CA 1
ATOM 777 C C . GLU A 1 97 ? -1.638 -8.583 8.863 1.00 98.12 97 GLU A C 1
ATOM 779 O O . GLU A 1 97 ? -1.004 -9.539 8.423 1.00 98.12 97 GLU A O 1
ATOM 784 N N . LYS A 1 98 ? -2.547 -7.947 8.109 1.00 97.88 98 LYS A N 1
ATOM 785 C CA . LYS A 1 98 ? -2.775 -8.289 6.696 1.00 97.88 98 LYS A CA 1
ATOM 786 C C . LYS A 1 98 ? -1.648 -7.822 5.789 1.00 97.88 98 LYS A C 1
ATOM 788 O O . LYS A 1 98 ? -1.336 -8.525 4.834 1.00 97.88 98 LYS A O 1
ATOM 793 N N . VAL A 1 99 ? -1.093 -6.641 6.057 1.00 97.38 99 VAL A N 1
ATOM 794 C CA . VAL A 1 99 ? 0.069 -6.133 5.327 1.00 97.38 99 VAL A CA 1
ATOM 795 C C . VAL A 1 99 ? 1.274 -7.021 5.605 1.00 97.38 99 VAL A C 1
ATOM 797 O O . VAL A 1 99 ? 1.827 -7.546 4.651 1.00 97.38 99 VAL A O 1
ATOM 800 N N . ASP A 1 100 ? 1.592 -7.271 6.874 1.00 97.25 100 ASP A N 1
ATOM 801 C CA . ASP A 1 100 ? 2.731 -8.088 7.299 1.00 97.25 100 ASP A CA 1
ATOM 802 C C . ASP A 1 100 ? 2.659 -9.490 6.674 1.00 97.25 100 ASP A C 1
ATOM 804 O O . ASP A 1 100 ? 3.605 -9.928 6.029 1.00 97.25 100 ASP A O 1
ATOM 808 N N . ARG A 1 101 ? 1.495 -10.157 6.738 1.00 97.69 101 ARG A N 1
ATOM 809 C CA . ARG A 1 101 ? 1.303 -11.468 6.093 1.00 97.69 101 ARG A CA 1
ATOM 810 C C . ARG A 1 101 ? 1.510 -11.417 4.581 1.00 97.69 101 ARG A C 1
ATOM 812 O O . ARG A 1 101 ? 2.123 -12.313 4.016 1.00 97.69 101 ARG A O 1
ATOM 819 N N . TRP A 1 102 ? 0.969 -10.401 3.914 1.00 97.00 102 TRP A N 1
ATOM 820 C CA . TRP A 1 102 ? 1.152 -10.256 2.472 1.00 97.00 102 TRP A CA 1
ATOM 821 C C . TRP A 1 102 ? 2.621 -9.983 2.115 1.00 97.00 102 TRP A C 1
ATOM 823 O O . TRP A 1 102 ? 3.093 -10.474 1.092 1.00 97.00 102 TRP A O 1
ATOM 833 N N . GLU A 1 103 ? 3.349 -9.232 2.948 1.00 94.62 103 GLU A N 1
ATOM 834 C CA . GLU A 1 103 ? 4.781 -8.996 2.762 1.00 94.62 103 GLU A CA 1
ATOM 835 C C . GLU A 1 103 ? 5.596 -10.285 2.964 1.00 94.62 103 GLU A C 1
ATOM 837 O O . GLU A 1 103 ? 6.465 -10.576 2.142 1.00 94.62 103 GLU A O 1
ATOM 842 N N . GLU A 1 104 ? 5.262 -11.105 3.964 1.00 95.81 104 GLU A N 1
ATOM 843 C CA . GLU A 1 104 ? 5.851 -12.438 4.172 1.00 95.81 104 GLU A CA 1
ATOM 844 C C . GLU A 1 104 ? 5.580 -13.386 2.990 1.00 95.81 104 GLU A C 1
ATOM 846 O O . GLU A 1 104 ? 6.489 -14.061 2.510 1.00 95.81 104 GLU A O 1
ATOM 851 N N . GLU A 1 105 ? 4.349 -13.406 2.466 1.00 96.38 105 GLU A N 1
ATOM 852 C CA . GLU A 1 105 ? 3.944 -14.257 1.335 1.00 96.38 105 GLU A CA 1
ATOM 853 C C . GLU A 1 105 ? 4.713 -13.954 0.035 1.00 96.38 105 GLU A C 1
ATOM 855 O O . GLU A 1 105 ? 4.797 -14.814 -0.843 1.00 96.38 105 GLU A O 1
ATOM 860 N N . LYS A 1 106 ? 5.279 -12.748 -0.113 1.00 94.69 106 LYS A N 1
ATOM 861 C CA . LYS A 1 106 ? 6.114 -12.389 -1.270 1.00 94.69 106 LYS A CA 1
ATOM 862 C C . LYS A 1 106 ? 7.499 -13.038 -1.240 1.00 94.69 106 LYS A C 1
ATOM 864 O O . LYS A 1 106 ? 8.045 -13.300 -2.311 1.00 94.69 106 LYS A O 1
ATOM 869 N N . GLY A 1 107 ? 8.026 -13.320 -0.049 1.00 94.88 107 GLY A N 1
ATOM 870 C CA . GLY A 1 107 ? 9.345 -13.918 0.152 1.00 94.88 107 GLY A CA 1
ATOM 871 C C . GLY A 1 107 ? 10.522 -12.963 -0.079 1.00 94.88 107 GLY A C 1
ATOM 872 O O . GLY A 1 107 ? 10.401 -11.921 -0.729 1.00 94.88 107 GLY A O 1
ATOM 873 N N . ASP A 1 108 ? 11.681 -13.341 0.458 1.00 93.94 108 ASP A N 1
ATOM 874 C CA . ASP A 1 108 ? 12.884 -12.499 0.487 1.00 93.94 108 ASP A CA 1
ATOM 875 C C . ASP A 1 108 ? 13.410 -12.166 -0.917 1.00 93.94 108 ASP A C 1
ATOM 877 O O . ASP A 1 108 ? 13.705 -11.004 -1.197 1.00 93.94 108 ASP A O 1
ATOM 881 N N . ASP A 1 109 ? 13.422 -13.141 -1.834 1.00 94.94 109 ASP A N 1
ATOM 882 C CA . ASP A 1 109 ? 13.887 -12.960 -3.219 1.00 94.94 109 ASP A CA 1
ATOM 883 C C . ASP A 1 109 ? 13.135 -11.832 -3.946 1.00 94.94 109 ASP A C 1
ATOM 885 O O . ASP A 1 109 ? 13.725 -11.032 -4.681 1.00 94.94 109 ASP A O 1
ATOM 889 N N . TYR A 1 110 ? 11.817 -11.736 -3.730 1.00 94.25 110 TYR A N 1
ATOM 890 C CA . TYR A 1 110 ? 11.004 -10.660 -4.294 1.00 94.25 110 TYR A CA 1
ATOM 891 C C . TYR A 1 110 ? 11.450 -9.299 -3.750 1.00 94.25 110 TYR A C 1
ATOM 893 O O . TYR A 1 110 ? 11.615 -8.345 -4.515 1.00 94.25 110 TYR A O 1
ATOM 901 N N . TRP A 1 111 ? 11.660 -9.200 -2.435 1.00 94.25 111 TRP A N 1
ATOM 902 C CA . TRP A 1 111 ? 12.029 -7.947 -1.783 1.00 94.25 111 TRP A CA 1
ATOM 903 C C . TRP A 1 111 ? 13.446 -7.498 -2.129 1.00 94.25 111 TRP A C 1
ATOM 905 O O . TRP A 1 111 ? 13.667 -6.300 -2.329 1.00 94.25 111 TRP A O 1
ATOM 915 N N . GLU A 1 112 ? 14.392 -8.426 -2.263 1.00 94.44 112 GLU A N 1
ATOM 916 C CA . GLU A 1 112 ? 15.743 -8.130 -2.741 1.00 94.44 112 GLU A CA 1
ATOM 917 C C . GLU A 1 112 ? 15.715 -7.524 -4.147 1.00 94.44 112 GLU A C 1
ATOM 919 O O . GLU A 1 112 ? 16.288 -6.452 -4.386 1.00 94.44 112 GLU A O 1
ATOM 924 N N . GLU A 1 113 ? 14.979 -8.147 -5.068 1.00 94.31 113 GLU A N 1
ATOM 925 C CA . GLU A 1 113 ? 14.866 -7.673 -6.445 1.00 94.31 113 GLU A CA 1
ATOM 926 C C . GLU A 1 113 ? 14.152 -6.316 -6.524 1.00 94.31 113 GLU A C 1
ATOM 928 O O . GLU A 1 113 ? 14.624 -5.385 -7.191 1.00 94.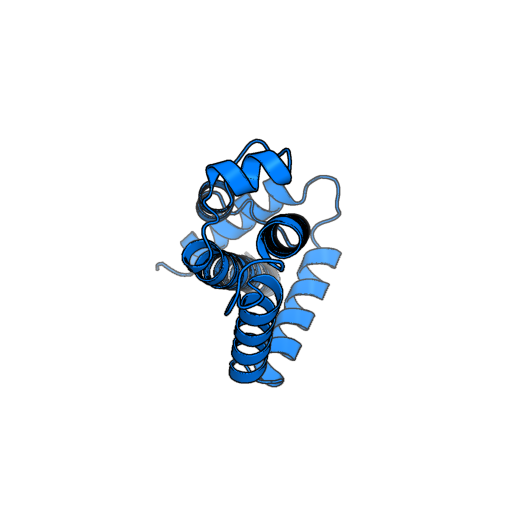31 113 GLU A O 1
ATOM 933 N N . ARG A 1 114 ? 13.053 -6.155 -5.781 1.00 93.62 114 ARG A N 1
ATOM 934 C CA . ARG A 1 114 ? 12.318 -4.889 -5.666 1.00 93.62 114 ARG A CA 1
ATOM 935 C C . ARG A 1 114 ? 13.225 -3.777 -5.132 1.00 93.62 114 ARG A C 1
ATOM 937 O O . ARG A 1 114 ? 13.216 -2.657 -5.653 1.00 93.62 114 ARG A O 1
ATOM 944 N N . ASN A 1 115 ? 14.059 -4.066 -4.131 1.00 92.75 115 ASN A N 1
ATOM 945 C CA . ASN A 1 115 ? 15.017 -3.108 -3.573 1.00 92.75 115 ASN A CA 1
ATOM 946 C C . ASN A 1 115 ? 16.127 -2.737 -4.564 1.00 92.75 115 ASN A C 1
ATOM 948 O O . ASN A 1 115 ? 16.481 -1.557 -4.670 1.00 92.75 115 ASN A O 1
ATOM 952 N N . ARG A 1 116 ? 16.625 -3.700 -5.350 1.00 94.12 116 ARG A N 1
ATOM 953 C CA . ARG A 1 116 ? 17.582 -3.437 -6.435 1.00 94.12 116 ARG A CA 1
ATOM 954 C C . ARG A 1 116 ? 16.999 -2.469 -7.463 1.00 94.12 116 ARG A C 1
ATOM 956 O O . ARG A 1 116 ? 17.646 -1.484 -7.829 1.00 94.12 116 ARG A O 1
ATOM 963 N N . LYS A 1 117 ? 15.765 -2.713 -7.915 1.00 93.50 117 LYS A N 1
ATOM 964 C CA . LYS A 1 117 ? 15.093 -1.842 -8.890 1.00 93.50 117 LYS A CA 1
ATOM 965 C C . LYS A 1 117 ? 14.795 -0.459 -8.316 1.00 93.50 117 LYS A C 1
ATOM 967 O O . LYS A 1 117 ? 14.957 0.539 -9.020 1.00 93.50 117 LYS A O 1
ATOM 972 N N . TRP A 1 118 ? 14.440 -0.373 -7.034 1.00 90.81 118 TRP A N 1
ATOM 973 C CA . TRP A 1 118 ? 14.263 0.908 -6.353 1.00 90.81 118 TRP A CA 1
ATOM 974 C C . TRP A 1 118 ? 15.558 1.728 -6.304 1.00 90.81 118 TRP A C 1
ATOM 976 O O . TRP A 1 118 ? 15.534 2.940 -6.539 1.00 90.81 118 TRP A O 1
ATOM 986 N N . ALA A 1 119 ? 16.699 1.091 -6.024 1.00 89.50 119 ALA A N 1
ATOM 987 C CA . ALA A 1 119 ? 17.997 1.762 -6.030 1.00 89.50 119 ALA A CA 1
ATOM 988 C C . ALA A 1 119 ? 18.311 2.360 -7.412 1.00 89.50 119 ALA A C 1
ATOM 990 O O . ALA A 1 119 ? 18.617 3.550 -7.503 1.00 89.50 119 ALA A O 1
ATOM 991 N N . LEU A 1 120 ? 18.121 1.576 -8.481 1.00 88.81 120 LEU A N 1
ATOM 992 C CA . LEU A 1 120 ? 18.267 2.051 -9.859 1.00 88.81 120 LEU A CA 1
ATOM 993 C C . LEU A 1 120 ? 17.315 3.218 -10.162 1.00 88.81 120 LEU A C 1
ATOM 995 O O . LEU A 1 120 ? 17.722 4.233 -10.727 1.00 88.81 120 LEU A O 1
ATOM 999 N N . PHE A 1 121 ? 16.048 3.098 -9.763 1.00 88.31 121 PHE A N 1
ATOM 1000 C CA . PHE A 1 121 ? 15.046 4.138 -9.966 1.00 88.31 121 PHE A CA 1
ATOM 1001 C C . PHE A 1 121 ? 15.461 5.464 -9.311 1.00 88.31 121 PHE A C 1
ATOM 1003 O O . PHE A 1 121 ? 15.407 6.508 -9.963 1.00 88.31 121 PHE A O 1
ATOM 1010 N N . ARG A 1 122 ? 15.941 5.432 -8.058 1.00 85.19 122 ARG A N 1
ATOM 1011 C CA . ARG A 1 122 ? 16.437 6.627 -7.348 1.00 85.19 122 ARG A CA 1
ATOM 1012 C C . ARG A 1 122 ? 17.677 7.232 -7.998 1.00 85.19 122 ARG A C 1
ATOM 1014 O O . ARG A 1 122 ? 17.782 8.453 -8.065 1.00 85.19 122 ARG A O 1
ATOM 1021 N N . GLU A 1 123 ? 18.594 6.399 -8.484 1.00 86.25 123 GLU A N 1
ATOM 1022 C CA . GLU A 1 123 ? 19.797 6.860 -9.183 1.00 86.25 123 GLU A CA 1
ATOM 1023 C C . GLU A 1 123 ? 19.439 7.617 -10.472 1.00 86.25 123 GLU A C 1
ATOM 1025 O O . GLU A 1 123 ? 19.980 8.688 -10.751 1.00 86.25 123 GLU A O 1
ATOM 1030 N N . LYS A 1 124 ? 18.504 7.080 -11.269 1.00 84.56 124 LYS A N 1
ATOM 1031 C CA . LYS A 1 124 ? 18.174 7.633 -12.592 1.00 84.56 124 LYS A CA 1
ATOM 1032 C C . LYS A 1 124 ? 17.141 8.761 -12.550 1.00 84.56 124 LYS A C 1
ATOM 1034 O O . LYS A 1 124 ? 17.116 9.598 -13.460 1.00 84.56 124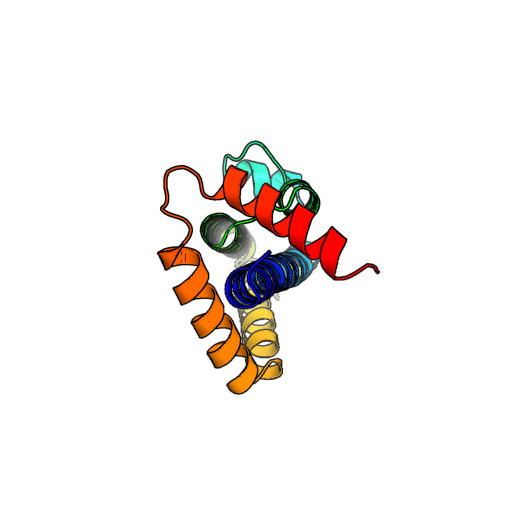 LYS A O 1
ATOM 1039 N N . LEU A 1 125 ? 16.285 8.810 -11.528 1.00 80.25 125 LEU A N 1
ATOM 1040 C CA . LEU A 1 125 ? 15.207 9.793 -11.399 1.00 80.25 125 LEU A CA 1
ATOM 1041 C C . LEU A 1 125 ? 15.370 10.656 -10.140 1.00 80.25 125 LEU A C 1
ATOM 1043 O O . LEU A 1 125 ? 14.756 10.375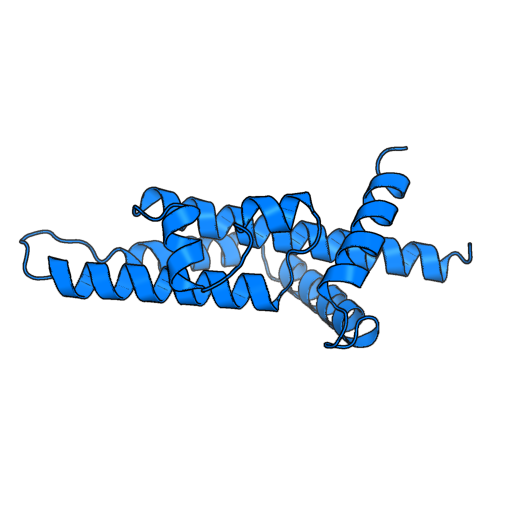 -9.113 1.00 80.25 125 LEU A O 1
ATOM 1047 N N . PRO A 1 126 ? 16.134 11.763 -10.213 1.00 66.00 126 PRO A N 1
ATOM 1048 C CA . PRO A 1 126 ? 16.250 12.684 -9.091 1.00 66.00 126 PRO A CA 1
ATOM 1049 C C . PRO A 1 126 ? 14.919 13.387 -8.777 1.00 66.00 126 PRO A C 1
ATOM 1051 O O . PRO A 1 126 ? 14.120 13.703 -9.672 1.00 66.00 126 PRO A O 1
ATOM 1054 N N . TYR A 1 127 ? 14.743 13.673 -7.484 1.00 59.62 127 TYR A N 1
ATOM 1055 C CA . TYR A 1 127 ? 13.493 14.027 -6.795 1.00 59.62 127 TYR A CA 1
ATOM 1056 C C . TYR A 1 127 ? 12.640 15.106 -7.494 1.00 59.62 127 TYR A C 1
ATOM 1058 O O . TYR A 1 127 ? 11.420 14.987 -7.585 1.00 59.62 127 TYR A O 1
ATOM 1066 N N . ASN A 1 128 ? 13.270 16.114 -8.105 1.00 59.41 128 ASN A N 1
ATOM 1067 C CA . ASN A 1 128 ? 12.592 17.312 -8.629 1.00 59.41 128 ASN A CA 1
ATOM 1068 C C . ASN A 1 128 ? 11.695 17.072 -9.864 1.00 59.41 128 ASN A C 1
ATOM 1070 O O . ASN A 1 128 ? 11.107 18.010 -10.397 1.00 59.41 128 ASN A O 1
ATOM 1074 N N . SER A 1 129 ? 11.610 15.841 -10.381 1.00 64.94 129 SER A N 1
ATOM 1075 C CA . SER A 1 129 ? 10.832 15.536 -11.596 1.00 64.94 129 SER A CA 1
ATOM 1076 C C . SER A 1 129 ? 10.277 14.110 -11.663 1.00 64.94 129 SER A C 1
ATOM 1078 O O . SER A 1 129 ? 9.888 13.667 -12.749 1.00 64.94 129 SER A O 1
ATOM 1080 N N . VAL A 1 130 ? 10.240 13.399 -10.528 1.00 76.69 130 VAL A N 1
ATOM 1081 C CA . VAL A 1 130 ? 9.954 11.955 -10.471 1.00 76.69 130 VAL A CA 1
ATOM 1082 C C . VAL A 1 130 ? 8.621 11.630 -11.140 1.00 76.69 130 VAL A C 1
ATOM 1084 O O . VAL A 1 130 ? 8.636 10.903 -12.122 1.00 76.69 130 VAL A O 1
ATOM 1087 N N . SER A 1 131 ? 7.496 12.251 -10.760 1.00 72.12 131 SER A N 1
ATOM 1088 C CA . SER A 1 131 ? 6.177 11.880 -11.315 1.00 72.12 131 SER A CA 1
ATOM 1089 C C . SER A 1 131 ? 6.095 11.975 -12.847 1.00 72.12 131 SER A C 1
ATOM 1091 O O . SER A 1 131 ? 5.610 11.055 -13.499 1.00 72.12 131 SER A O 1
ATOM 1093 N N . ARG A 1 132 ? 6.607 13.059 -13.456 1.00 80.00 132 ARG A N 1
ATOM 1094 C CA . ARG A 1 132 ? 6.570 13.237 -14.923 1.00 80.00 132 ARG A CA 1
ATOM 1095 C C . ARG A 1 132 ? 7.504 12.259 -15.637 1.00 80.00 132 ARG A C 1
ATOM 1097 O O . ARG A 1 132 ? 7.206 11.827 -16.750 1.00 80.00 132 ARG A O 1
ATOM 1104 N N . LYS A 1 133 ? 8.660 11.952 -15.044 1.00 81.75 133 LYS A N 1
ATOM 1105 C CA . LYS A 1 133 ? 9.610 10.998 -15.625 1.00 81.75 133 LYS A CA 1
ATOM 1106 C C . LYS A 1 133 ? 9.128 9.553 -15.459 1.00 81.75 133 LYS A C 1
ATOM 1108 O O . LYS A 1 133 ? 9.264 8.795 -16.416 1.00 81.75 133 LYS A O 1
ATOM 1113 N N . SER A 1 134 ? 8.498 9.215 -14.332 1.00 80.00 134 SER A N 1
ATOM 1114 C CA . SER A 1 134 ? 7.835 7.928 -14.097 1.00 80.00 134 SER A CA 1
ATOM 1115 C C . SER A 1 134 ? 6.778 7.649 -15.154 1.00 80.00 134 SER A C 1
ATOM 1117 O O . SER A 1 134 ? 6.867 6.626 -15.822 1.00 80.00 134 SER A O 1
ATOM 1119 N N . ALA A 1 135 ? 5.870 8.598 -15.409 1.00 83.44 135 ALA A N 1
ATOM 1120 C CA . ALA A 1 135 ? 4.826 8.434 -16.422 1.00 83.44 135 ALA A CA 1
ATOM 1121 C C . ALA A 1 135 ? 5.409 8.123 -17.814 1.00 83.44 135 ALA A C 1
ATOM 1123 O O . ALA A 1 135 ? 4.962 7.204 -18.494 1.00 83.44 135 ALA A O 1
ATOM 1124 N N . LYS A 1 136 ? 6.481 8.824 -18.216 1.00 87.00 136 LYS A N 1
ATOM 1125 C CA . LYS A 1 136 ? 7.176 8.566 -19.492 1.00 87.00 136 LYS A CA 1
ATOM 1126 C C . LYS A 1 136 ? 7.847 7.192 -19.549 1.00 87.00 136 LYS A C 1
ATOM 1128 O O . LYS A 1 136 ? 7.935 6.605 -20.625 1.00 87.00 136 LYS A O 1
ATOM 1133 N N . ILE A 1 137 ? 8.397 6.715 -18.434 1.00 86.62 137 ILE A N 1
ATOM 1134 C CA . ILE A 1 137 ? 8.996 5.377 -18.348 1.00 86.62 137 ILE A CA 1
ATOM 1135 C C . ILE A 1 137 ? 7.903 4.320 -18.430 1.00 86.62 137 ILE A C 1
ATOM 1137 O O . ILE A 1 137 ? 8.037 3.388 -19.217 1.00 86.62 137 ILE A O 1
ATOM 1141 N N . TYR A 1 138 ? 6.816 4.501 -17.684 1.00 84.88 138 TYR A N 1
ATOM 1142 C CA . TYR A 1 138 ? 5.677 3.596 -17.684 1.00 84.88 138 TYR A CA 1
ATOM 1143 C C . TYR A 1 138 ? 5.059 3.468 -19.081 1.00 84.88 138 TYR A C 1
ATOM 1145 O O . TYR A 1 138 ? 4.902 2.363 -19.587 1.00 84.88 138 TYR A O 1
ATOM 1153 N N . GLU A 1 139 ? 4.837 4.587 -19.775 1.00 88.31 139 GLU A N 1
ATOM 1154 C CA . GLU A 1 139 ? 4.338 4.588 -21.154 1.00 88.31 139 GLU A CA 1
ATOM 1155 C C . GLU A 1 139 ? 5.249 3.787 -22.107 1.00 88.31 139 GLU A C 1
ATOM 1157 O O . GLU A 1 139 ? 4.774 3.007 -22.936 1.00 88.31 139 GLU A O 1
ATOM 1162 N N . LYS A 1 140 ? 6.575 3.946 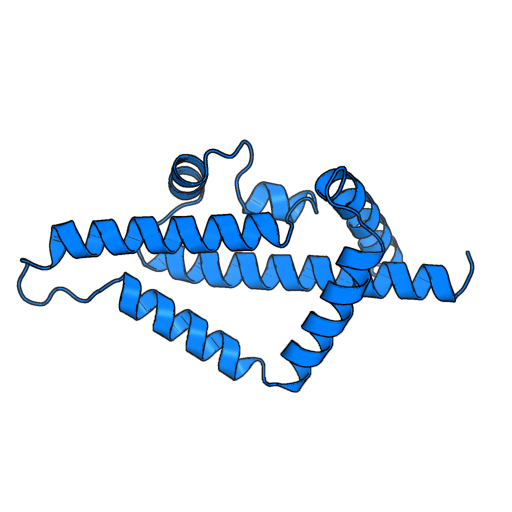-21.984 1.00 88.38 140 LYS A N 1
ATOM 1163 C CA . LYS A 1 140 ? 7.547 3.177 -22.779 1.00 88.38 140 LYS A CA 1
ATOM 1164 C C . LYS A 1 140 ? 7.556 1.698 -22.411 1.00 88.38 140 LYS A C 1
ATOM 1166 O O . LYS A 1 140 ? 7.673 0.864 -23.301 1.00 88.38 140 LYS A O 1
ATOM 1171 N N . PHE A 1 141 ? 7.456 1.383 -21.124 1.00 89.69 141 PHE A N 1
ATOM 1172 C CA . PHE A 1 141 ? 7.401 0.016 -20.624 1.00 89.69 141 PHE A CA 1
ATOM 1173 C C . PHE A 1 141 ? 6.189 -0.731 -21.184 1.00 89.69 141 PHE A C 1
ATOM 1175 O O . PHE A 1 141 ? 6.363 -1.808 -21.750 1.00 89.69 141 PHE A O 1
ATOM 1182 N N . ILE A 1 142 ? 4.995 -0.132 -21.123 1.00 87.75 142 ILE A N 1
ATOM 1183 C CA . ILE A 1 142 ? 3.781 -0.704 -21.722 1.00 87.75 142 ILE A CA 1
ATOM 1184 C C . ILE A 1 142 ? 3.996 -0.955 -23.220 1.00 87.75 142 ILE A C 1
ATOM 1186 O O . ILE A 1 142 ? 3.818 -2.076 -23.688 1.00 87.75 142 ILE A O 1
ATOM 1190 N N . LYS A 1 143 ? 4.503 0.028 -23.974 1.00 88.75 143 LYS A N 1
ATOM 1191 C CA . LYS A 1 143 ? 4.808 -0.147 -25.409 1.00 88.75 143 LYS A CA 1
ATOM 1192 C C . LYS A 1 143 ? 5.764 -1.313 -25.708 1.00 88.75 143 LYS A C 1
ATOM 1194 O O . LYS A 1 143 ? 5.614 -1.953 -26.739 1.00 88.75 143 LYS A O 1
ATOM 1199 N N . LEU A 1 144 ? 6.739 -1.580 -24.836 1.00 86.69 144 LEU A N 1
ATOM 1200 C CA . LEU A 1 144 ? 7.720 -2.661 -25.007 1.00 86.69 144 LEU A CA 1
ATOM 1201 C C . LEU A 1 144 ? 7.204 -4.044 -24.592 1.00 86.69 144 LEU A C 1
ATOM 1203 O O . LEU A 1 144 ? 7.793 -5.040 -24.994 1.00 86.69 144 LEU A O 1
ATOM 1207 N N . THR A 1 145 ? 6.160 -4.107 -23.768 1.00 85.88 145 THR A N 1
ATOM 1208 C CA . THR A 1 145 ? 5.663 -5.354 -23.156 1.00 85.88 145 THR A CA 1
ATOM 1209 C C . THR A 1 145 ? 4.319 -5.820 -23.708 1.00 85.88 145 THR A C 1
ATOM 1211 O O . THR A 1 145 ? 3.863 -6.900 -23.350 1.00 85.88 145 THR A O 1
ATOM 1214 N N . THR A 1 146 ? 3.692 -5.021 -24.576 1.00 79.38 146 THR A N 1
ATOM 1215 C CA . THR A 1 146 ? 2.392 -5.328 -25.203 1.00 79.38 146 THR A CA 1
ATOM 1216 C C . THR A 1 146 ? 2.524 -5.711 -26.690 1.00 79.38 146 THR A C 1
ATOM 1218 O O . THR A 1 146 ? 1.519 -5.772 -27.394 1.00 79.38 146 THR A O 1
ATOM 1221 N N . LEU A 1 147 ? 3.755 -5.925 -27.174 1.00 51.06 147 LEU A N 1
ATOM 1222 C CA . LEU A 1 147 ? 4.087 -6.497 -28.490 1.00 51.06 147 LEU A CA 1
ATOM 1223 C C . LEU A 1 147 ? 4.333 -8.000 -28.351 1.00 51.06 147 LEU A C 1
ATOM 1225 O O . LEU A 1 147 ? 3.931 -8.732 -29.280 1.00 51.06 147 LEU A O 1
#

Foldseek 3Di:
DDPVVVVLLQLLLVLLVVLLVLQCQLVVLLVVVPDDQVQLCVQLVDDDGSVRLSVLLLRDPVNSVSSNVSSLVVLVVVCVVPVPPPPDDRSSVVSVVSSVVVVVVCDDVNVVSSVVSVVSLCVVDPDPCSRVVSSVSNVVNCVVPVD

Organism: NCBI:txid165179